Protein AF-A0A931WYL7-F1 (afdb_monomer_lite)

Foldseek 3Di:
DPPDDDPVVVVVVVVVVVVVVVVVVVVVVVVVVVVVVVVVVVVVVVVVVVVVVVVPDDDPDDDDDAQAAAEDDPPDDDDDAPDVVRPHHYDHPDDDD

pLDDT: mean 89.44, std 8.81, range [46.44, 98.62]

Secondary structure (DSSP, 8-state):
------HHHHHHHHHHHHHHHHHHHHHHHHHHHHHHHHHHHHHHHHHHHHHHHHHHSPPSS-PPPP----B--TT---PPPSSSS--SS-B-SSPP-

Structure (mmCIF, N/CA/C/O backbone):
data_AF-A0A931WYL7-F1
#
_entry.id   AF-A0A931WYL7-F1
#
loop_
_atom_site.group_PDB
_atom_site.id
_atom_site.type_symbol
_atom_site.label_atom_id
_atom_site.label_alt_id
_atom_site.label_comp_id
_atom_site.label_asym_id
_atom_site.label_entity_id
_atom_site.label_seq_id
_atom_site.pdbx_PDB_ins_code
_atom_site.Cartn_x
_atom_site.Cartn_y
_atom_site.Cartn_z
_atom_site.occupancy
_atom_site.B_iso_or_equiv
_atom_site.auth_seq_id
_atom_site.auth_comp_id
_atom_site.auth_asym_id
_atom_site.auth_atom_id
_atom_site.pdbx_PDB_model_num
ATOM 1 N N . MET A 1 1 ? -24.726 3.642 65.829 1.00 46.44 1 MET A N 1
ATOM 2 C CA . MET A 1 1 ? -25.938 2.875 65.466 1.00 46.44 1 MET A CA 1
ATOM 3 C C . MET A 1 1 ? -25.923 2.672 63.959 1.00 46.44 1 MET A C 1
ATOM 5 O O . MET A 1 1 ? -26.455 3.504 63.233 1.00 46.44 1 MET A O 1
ATOM 9 N N . ASP A 1 2 ? -25.264 1.613 63.489 1.00 58.69 2 ASP A N 1
ATOM 10 C CA . ASP A 1 2 ? -25.330 1.220 62.081 1.00 58.69 2 ASP A CA 1
ATOM 11 C C . ASP A 1 2 ? -26.749 0.738 61.773 1.00 58.69 2 ASP A C 1
ATOM 13 O O . ASP A 1 2 ? -27.203 -0.288 62.282 1.00 58.69 2 ASP A O 1
ATOM 17 N N . LYS A 1 3 ? -27.491 1.512 60.978 1.00 64.38 3 LYS A N 1
ATOM 18 C CA . LYS A 1 3 ? -28.793 1.083 60.462 1.00 64.38 3 LYS A CA 1
ATOM 19 C C . LYS A 1 3 ? -28.550 -0.048 59.467 1.00 64.38 3 LYS A C 1
ATOM 21 O O . LYS A 1 3 ? -28.195 0.196 58.317 1.00 64.38 3 LYS A O 1
ATOM 26 N N . MET A 1 4 ? -28.752 -1.288 59.906 1.00 66.25 4 MET A N 1
ATOM 27 C CA . MET A 1 4 ? -28.813 -2.431 58.999 1.00 66.25 4 MET A CA 1
ATOM 28 C C . MET A 1 4 ? -29.988 -2.220 58.034 1.00 66.25 4 MET A C 1
ATOM 30 O O . MET A 1 4 ? -31.147 -2.187 58.446 1.00 66.25 4 MET A O 1
ATOM 34 N N . LEU A 1 5 ? -29.672 -2.028 56.752 1.00 72.12 5 LEU A N 1
ATOM 35 C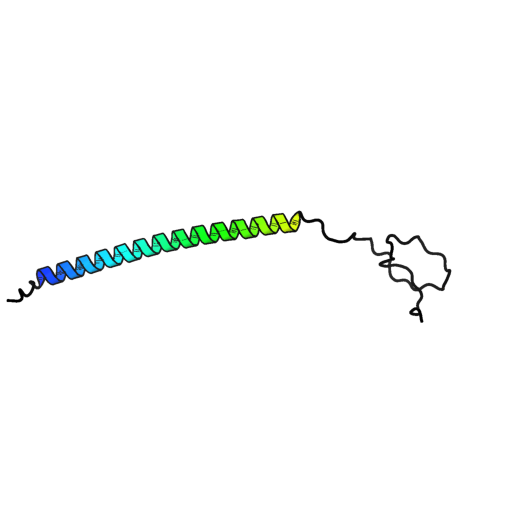 CA . LEU A 1 5 ? -30.648 -1.896 55.667 1.00 72.12 5 LEU A CA 1
ATOM 36 C C . LEU A 1 5 ? -31.594 -3.102 55.650 1.00 72.12 5 LEU A C 1
ATOM 38 O O . LEU A 1 5 ? -31.145 -4.247 55.764 1.00 72.12 5 LEU A O 1
ATOM 42 N N . SER A 1 6 ? -32.889 -2.855 55.440 1.00 84.06 6 SER A N 1
ATOM 43 C CA . SER A 1 6 ? -33.906 -3.907 55.354 1.00 84.06 6 SER A CA 1
ATOM 44 C C . SER A 1 6 ? -33.597 -4.871 54.201 1.00 84.06 6 SER A C 1
ATOM 46 O O . SER A 1 6 ? -33.138 -4.458 53.133 1.00 84.06 6 SER A O 1
ATOM 48 N N . THR A 1 7 ? -33.917 -6.162 54.347 1.00 84.38 7 THR A N 1
ATOM 49 C CA . THR A 1 7 ? -33.738 -7.187 53.295 1.00 84.38 7 THR A CA 1
ATOM 50 C C . THR A 1 7 ? -34.343 -6.766 51.946 1.00 84.38 7 THR A C 1
ATOM 52 O O . THR A 1 7 ? -33.838 -7.118 50.876 1.00 84.38 7 THR A O 1
ATOM 55 N N . LYS A 1 8 ? -35.421 -5.969 51.971 1.00 83.88 8 LYS A N 1
ATOM 56 C CA . LYS A 1 8 ? -36.077 -5.426 50.773 1.00 83.88 8 LYS A CA 1
ATOM 57 C C . LYS A 1 8 ? -35.239 -4.343 50.081 1.00 83.88 8 LYS A C 1
ATOM 59 O O . LYS A 1 8 ? -35.201 -4.309 48.851 1.00 83.88 8 LYS A O 1
ATOM 64 N N . GLU A 1 9 ? -34.557 -3.500 50.850 1.00 85.12 9 GLU A N 1
ATOM 65 C CA . GLU A 1 9 ? -33.663 -2.445 50.355 1.00 85.12 9 GLU A CA 1
ATOM 66 C C . GLU A 1 9 ? -32.382 -3.048 49.776 1.00 85.12 9 GLU A C 1
ATOM 68 O O . GLU A 1 9 ? -31.996 -2.703 48.661 1.00 85.12 9 GLU A O 1
ATOM 73 N N . GLN A 1 10 ? -31.805 -4.053 50.443 1.00 86.44 10 GLN A N 1
ATOM 74 C CA . GLN A 1 10 ? -30.651 -4.800 49.926 1.00 86.44 10 GLN A CA 1
ATOM 75 C C . GLN A 1 10 ? -30.951 -5.455 48.564 1.00 86.44 10 GLN A C 1
ATOM 77 O O . GLN A 1 10 ? -30.149 -5.374 47.633 1.00 86.44 10 GLN A O 1
ATOM 82 N N . ARG A 1 11 ? -32.144 -6.049 48.393 1.00 85.44 11 ARG A N 1
ATOM 83 C CA . ARG A 1 11 ? -32.588 -6.628 47.107 1.00 85.44 11 ARG A CA 1
ATOM 84 C C . ARG A 1 11 ? -32.847 -5.589 46.010 1.00 85.44 11 ARG A C 1
ATOM 86 O O . ARG A 1 11 ? -32.786 -5.944 44.830 1.00 85.44 11 ARG A O 1
ATOM 93 N N . ARG A 1 12 ? -33.204 -4.350 46.362 1.00 87.56 12 ARG A N 1
ATOM 94 C CA . ARG A 1 12 ? -33.351 -3.243 45.399 1.00 87.56 12 ARG A CA 1
ATOM 95 C C . ARG A 1 12 ? -31.979 -2.749 44.950 1.00 87.56 12 ARG A C 1
ATOM 97 O O . ARG A 1 12 ? -31.697 -2.822 43.762 1.00 87.56 12 ARG A O 1
ATOM 104 N N . LEU A 1 13 ? -31.085 -2.457 45.895 1.00 89.38 13 LEU A N 1
ATOM 105 C CA . LEU A 1 13 ? -29.697 -2.070 45.616 1.00 89.38 13 LEU A CA 1
ATOM 106 C C . LEU A 1 13 ? -28.964 -3.106 44.752 1.00 89.38 13 LEU A C 1
ATOM 108 O O . LEU A 1 13 ? -28.283 -2.748 43.797 1.00 89.38 13 LEU A O 1
ATOM 112 N N . ALA A 1 14 ? -29.150 -4.401 45.024 1.00 87.62 14 ALA A N 1
ATOM 113 C CA . ALA A 1 14 ? -28.559 -5.464 44.212 1.00 87.62 14 ALA A CA 1
ATOM 114 C C . ALA A 1 14 ? -29.118 -5.522 42.775 1.00 87.62 14 ALA A C 1
ATOM 116 O O . ALA A 1 14 ? -28.402 -5.931 41.859 1.00 87.62 14 ALA A O 1
ATOM 117 N N . ARG A 1 15 ? -30.384 -5.138 42.555 1.00 88.56 15 ARG A N 1
ATOM 118 C CA . ARG A 1 15 ? -30.987 -5.043 41.214 1.00 88.56 15 ARG A CA 1
ATOM 119 C C . ARG A 1 15 ? -30.494 -3.812 40.471 1.00 88.56 15 ARG A C 1
ATOM 121 O O . ARG A 1 15 ? -30.070 -3.954 39.328 1.00 88.56 15 ARG A O 1
ATOM 128 N N . ASP A 1 16 ? -30.466 -2.666 41.136 1.00 90.06 16 ASP A N 1
ATOM 129 C CA . ASP A 1 16 ? -30.003 -1.409 40.549 1.00 90.06 16 ASP A CA 1
ATOM 130 C C . ASP A 1 16 ? -28.514 -1.504 40.194 1.00 90.06 16 ASP A C 1
ATOM 132 O O . ASP A 1 16 ? -28.121 -1.171 39.080 1.00 90.06 16 ASP A O 1
ATOM 136 N N . ALA A 1 17 ? -27.696 -2.112 41.061 1.00 89.88 17 ALA A N 1
ATOM 137 C CA . ALA A 1 17 ? -26.290 -2.399 40.776 1.00 89.88 17 ALA A CA 1
ATOM 138 C C . ALA A 1 17 ? -26.093 -3.371 39.597 1.00 89.88 17 ALA A C 1
ATOM 140 O O . ALA A 1 17 ? -25.103 -3.277 38.873 1.00 89.88 17 ALA A O 1
ATOM 141 N N . LYS A 1 18 ? -27.005 -4.329 39.378 1.00 90.25 18 LYS A N 1
ATOM 142 C CA . LYS A 1 18 ? -26.962 -5.205 38.193 1.00 90.25 18 LYS A CA 1
ATOM 143 C C . LYS A 1 18 ? -27.386 -4.459 36.927 1.00 90.25 18 LYS A C 1
ATOM 145 O O . LYS A 1 18 ? -26.762 -4.668 35.888 1.00 90.25 18 LYS A O 1
ATOM 150 N N . ALA A 1 19 ? -28.407 -3.607 37.014 1.00 89.62 19 ALA A N 1
ATOM 151 C CA . ALA A 1 19 ? -28.892 -2.797 35.902 1.00 89.62 19 ALA A CA 1
ATOM 152 C C . ALA A 1 19 ? -27.821 -1.803 35.428 1.00 89.62 19 ALA A C 1
ATOM 154 O O . ALA A 1 19 ? -27.464 -1.821 34.251 1.00 89.62 19 ALA A O 1
ATOM 155 N N . THR A 1 20 ? -27.204 -1.051 36.344 1.00 91.94 20 THR A N 1
ATOM 156 C CA . THR A 1 20 ? -26.118 -0.108 36.018 1.00 91.94 20 THR A CA 1
ATOM 157 C C . THR A 1 20 ? -24.907 -0.820 35.421 1.00 91.94 20 THR A C 1
ATOM 159 O O . THR A 1 20 ? -24.407 -0.417 34.374 1.00 91.94 20 THR A O 1
ATOM 162 N N . ARG A 1 21 ? -24.483 -1.959 35.991 1.00 88.50 21 ARG A N 1
ATOM 163 C CA . ARG A 1 21 ? -23.401 -2.782 35.413 1.00 88.50 21 ARG A CA 1
ATOM 164 C C . ARG A 1 21 ? -23.739 -3.292 34.011 1.00 88.50 21 ARG A C 1
ATOM 166 O O . ARG A 1 21 ? -22.852 -3.370 33.159 1.00 88.50 21 ARG A O 1
ATOM 173 N N . ALA A 1 22 ? -24.991 -3.671 33.753 1.00 89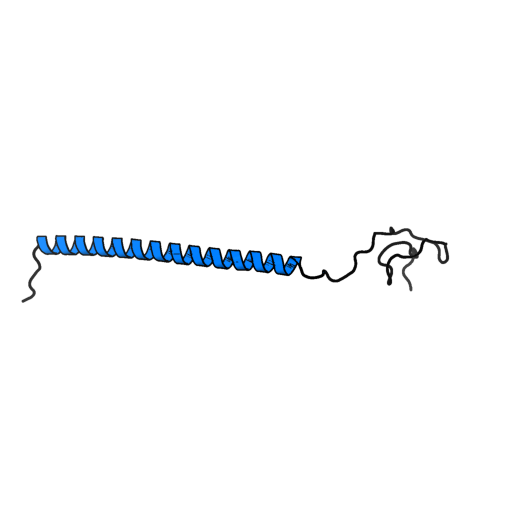.62 22 ALA A N 1
ATOM 174 C CA . ALA A 1 22 ? -25.426 -4.117 32.431 1.00 89.62 22 ALA A CA 1
ATOM 175 C C . ALA A 1 22 ? -25.427 -2.963 31.413 1.00 89.62 22 ALA A C 1
ATOM 177 O O . ALA A 1 22 ? -24.983 -3.148 30.277 1.00 89.62 22 ALA A O 1
ATOM 178 N N . GLU A 1 23 ? -25.865 -1.772 31.817 1.00 92.50 23 GLU A N 1
ATOM 179 C CA . GLU A 1 23 ? -25.830 -0.561 30.994 1.00 92.50 23 GLU A CA 1
ATOM 180 C C . GLU A 1 23 ? -24.402 -0.111 30.689 1.00 92.50 23 GLU A C 1
ATOM 182 O O . GLU A 1 23 ? -24.074 0.142 29.529 1.00 92.50 23 GLU A O 1
ATOM 187 N N . GLU A 1 24 ? -23.514 -0.103 31.683 1.00 92.81 24 GLU A N 1
ATOM 188 C CA . GLU A 1 24 ? -22.097 0.204 31.491 1.00 92.81 24 GLU A CA 1
ATOM 189 C C . GLU A 1 24 ? -21.426 -0.781 30.535 1.00 92.81 24 GLU A C 1
ATOM 191 O O . GLU A 1 24 ? -20.680 -0.367 29.645 1.00 92.81 24 GLU A O 1
ATOM 196 N N . ARG A 1 25 ? -21.718 -2.083 30.666 1.00 91.19 25 ARG A N 1
ATOM 197 C CA . ARG A 1 25 ? -21.231 -3.110 29.732 1.00 91.19 25 ARG A CA 1
ATOM 198 C C . ARG A 1 25 ? -21.729 -2.851 28.315 1.00 91.19 25 ARG A C 1
ATOM 200 O O . ARG A 1 25 ? -20.929 -2.886 27.383 1.00 91.19 25 ARG A O 1
ATOM 207 N N . ARG A 1 26 ? -23.018 -2.537 28.139 1.00 92.94 26 ARG A N 1
ATOM 208 C CA . ARG A 1 26 ? -23.601 -2.200 26.827 1.00 92.94 26 ARG A CA 1
ATOM 209 C C . ARG A 1 26 ? -22.980 -0.934 26.241 1.00 92.94 26 ARG A C 1
ATOM 211 O O . ARG A 1 26 ? -22.641 -0.920 25.059 1.00 92.94 26 ARG A O 1
ATOM 218 N N . ARG A 1 27 ? -22.783 0.109 27.050 1.00 93.69 27 ARG A N 1
ATOM 219 C CA . ARG A 1 27 ? -22.157 1.371 26.632 1.00 93.69 27 ARG A CA 1
ATOM 220 C C . ARG A 1 27 ? -20.699 1.162 26.232 1.00 93.69 27 ARG A C 1
ATOM 222 O O . ARG A 1 27 ? -20.294 1.637 25.175 1.00 93.69 27 ARG A O 1
ATOM 229 N N . ARG A 1 28 ? -19.932 0.401 27.022 1.00 93.88 28 ARG A N 1
ATOM 230 C CA . ARG A 1 28 ? -18.553 0.012 26.689 1.00 93.88 28 ARG A CA 1
ATOM 231 C C . ARG A 1 28 ? -18.502 -0.812 25.408 1.00 93.88 28 ARG A C 1
ATOM 233 O O . ARG A 1 28 ? -17.697 -0.496 24.547 1.00 93.88 28 ARG A O 1
ATOM 240 N N . ALA A 1 29 ? -19.384 -1.795 25.235 1.00 93.69 29 ALA A N 1
ATOM 241 C CA . ALA A 1 29 ? -19.434 -2.607 24.020 1.00 93.69 29 ALA A CA 1
ATOM 242 C C . ALA A 1 29 ? -19.755 -1.769 22.772 1.00 93.69 29 ALA A C 1
ATOM 244 O O . ALA A 1 29 ? -19.082 -1.906 21.754 1.00 93.69 29 ALA A O 1
ATOM 245 N N . ARG A 1 30 ? -20.733 -0.854 22.854 1.00 95.06 30 ARG A N 1
ATOM 246 C CA . ARG A 1 30 ? -21.064 0.076 21.759 1.00 95.06 30 ARG A CA 1
ATOM 247 C C . ARG A 1 30 ? -19.894 0.992 21.421 1.00 95.06 30 ARG A C 1
ATOM 249 O O . ARG A 1 30 ? -19.542 1.101 20.252 1.00 95.06 30 ARG A O 1
ATOM 256 N N . ARG A 1 31 ? -19.261 1.589 22.437 1.00 96.12 31 ARG A N 1
ATOM 257 C CA . ARG A 1 31 ? -18.078 2.438 22.255 1.00 96.12 31 ARG A CA 1
ATOM 258 C C . ARG A 1 31 ? -16.929 1.656 21.629 1.00 96.12 31 ARG A C 1
ATOM 260 O O . ARG A 1 31 ? -16.350 2.122 20.661 1.00 96.12 31 ARG A O 1
ATOM 267 N N . ASN A 1 32 ? -16.631 0.464 22.138 1.00 95.94 32 ASN A 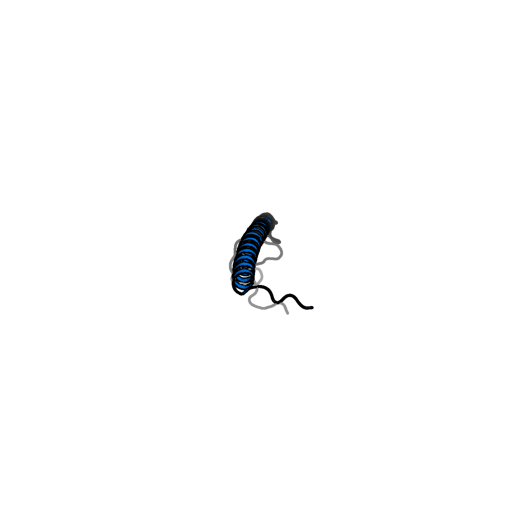N 1
ATOM 268 C CA . ASN A 1 32 ? -15.570 -0.380 21.599 1.00 95.94 32 ASN A CA 1
ATOM 269 C C . ASN A 1 32 ? -15.862 -0.745 20.142 1.00 95.94 32 ASN A C 1
ATOM 271 O O . ASN A 1 32 ? -14.983 -0.600 19.309 1.00 95.94 32 ASN A O 1
AT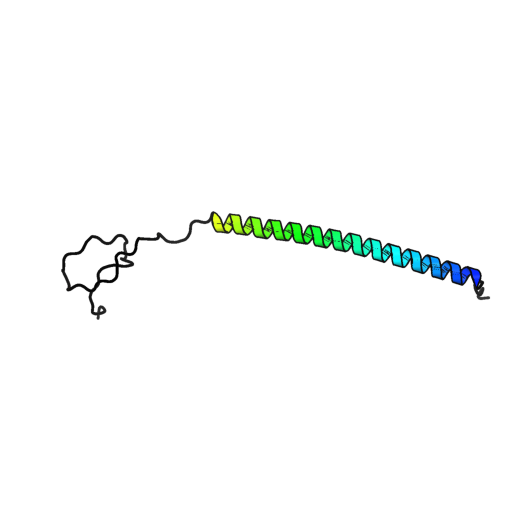OM 275 N N . ARG A 1 33 ? -17.107 -1.108 19.805 1.00 96.88 33 ARG A N 1
ATOM 276 C CA . ARG A 1 33 ? -17.510 -1.367 18.417 1.00 96.88 33 ARG A CA 1
ATOM 277 C C . ARG A 1 33 ? -17.312 -0.145 17.520 1.00 96.88 33 ARG A C 1
ATOM 279 O O . ARG A 1 33 ? -16.821 -0.302 16.411 1.00 96.88 33 ARG A O 1
ATOM 286 N N . GLN A 1 34 ? -17.675 1.051 17.984 1.00 97.12 34 GLN A N 1
ATOM 287 C CA . GLN A 1 34 ? -17.457 2.293 17.235 1.00 97.12 34 GLN A CA 1
ATOM 288 C C . GLN A 1 34 ? -15.966 2.578 17.037 1.00 97.12 34 GLN A C 1
ATOM 290 O O . GLN A 1 34 ? -15.552 2.859 15.920 1.00 97.12 34 GLN A O 1
ATOM 295 N N . VAL A 1 35 ? -15.156 2.445 18.090 1.00 97.75 35 VAL A N 1
ATOM 296 C CA . VAL A 1 35 ? -13.699 2.629 18.017 1.00 97.75 35 VAL A CA 1
ATOM 297 C C . VAL A 1 35 ? -13.078 1.624 17.052 1.00 97.75 35 VAL A C 1
ATOM 299 O O . VAL A 1 35 ? -12.311 2.019 16.182 1.00 97.75 35 VAL A O 1
ATOM 302 N N . THR A 1 36 ? -13.445 0.345 17.148 1.00 97.94 36 THR A N 1
ATOM 303 C CA . THR A 1 36 ? -12.979 -0.693 16.223 1.00 97.94 36 THR A CA 1
ATOM 304 C C . THR A 1 36 ? -13.395 -0.377 14.791 1.00 97.94 36 THR A C 1
ATOM 306 O O . THR A 1 36 ? -12.572 -0.473 13.893 1.00 97.94 36 THR A O 1
ATOM 309 N N . PHE A 1 37 ? -14.639 0.047 14.565 1.00 98.19 37 PHE A N 1
ATOM 310 C CA . PHE A 1 37 ? -15.117 0.399 13.230 1.00 98.19 37 PHE A CA 1
ATOM 311 C C . PHE A 1 37 ? -14.338 1.577 12.629 1.00 98.19 37 PHE A C 1
ATOM 313 O O . PHE A 1 37 ? -13.895 1.498 11.487 1.00 98.19 37 PHE A O 1
ATOM 320 N N . VAL A 1 38 ? -14.108 2.636 13.411 1.00 98.38 38 VAL A N 1
ATOM 321 C CA . VAL A 1 38 ? -13.302 3.789 12.984 1.00 98.38 38 VAL A CA 1
ATOM 322 C C . VAL A 1 38 ? -11.855 3.374 12.712 1.00 98.38 38 VAL A C 1
ATOM 324 O O . VAL A 1 38 ? -11.301 3.759 11.688 1.00 98.38 38 VAL A O 1
ATOM 327 N N . ALA A 1 39 ? -11.255 2.545 13.569 1.00 98.31 39 ALA A N 1
ATOM 328 C CA . ALA A 1 39 ? -9.897 2.043 13.370 1.00 98.31 39 ALA A CA 1
ATOM 329 C C . ALA A 1 39 ? -9.767 1.219 12.078 1.00 98.31 39 ALA A C 1
ATOM 331 O O . ALA A 1 39 ? -8.818 1.409 11.322 1.00 98.31 39 ALA A O 1
ATOM 332 N N . VAL A 1 40 ? -10.744 0.351 11.792 1.00 98.56 40 VAL A N 1
ATOM 333 C CA . VAL A 1 40 ? -10.796 -0.436 10.549 1.00 98.56 40 VAL A CA 1
ATOM 334 C C . VAL A 1 40 ? -10.944 0.476 9.331 1.00 98.56 40 VAL A C 1
ATOM 336 O O . VAL A 1 40 ? -10.256 0.267 8.337 1.00 98.56 40 VAL A O 1
ATOM 339 N N . LEU A 1 41 ? -11.787 1.510 9.408 1.00 98.56 41 LEU A N 1
ATOM 340 C CA . LEU A 1 41 ? -11.935 2.494 8.332 1.00 98.56 41 LEU A CA 1
ATOM 341 C C . LEU A 1 41 ? -10.630 3.244 8.054 1.00 98.56 41 LEU A C 1
ATOM 343 O O . LEU A 1 41 ? -10.227 3.354 6.900 1.00 98.56 41 LEU A O 1
ATOM 347 N N . ILE A 1 42 ? -9.950 3.722 9.099 1.00 98.62 42 ILE A N 1
ATOM 348 C CA . ILE A 1 42 ? -8.654 4.398 8.962 1.00 98.62 42 ILE A CA 1
ATOM 349 C C . ILE A 1 42 ? -7.634 3.451 8.325 1.00 98.62 42 ILE A C 1
ATOM 351 O O . ILE A 1 42 ? -6.951 3.836 7.379 1.00 98.62 42 ILE A O 1
ATOM 355 N N . LEU A 1 43 ? -7.564 2.201 8.793 1.00 98.56 43 LEU A N 1
ATOM 356 C CA . LEU A 1 43 ? -6.661 1.200 8.230 1.00 98.56 43 LEU A CA 1
ATOM 357 C C . LEU A 1 43 ? -6.953 0.943 6.745 1.00 98.56 43 LEU A C 1
ATOM 359 O O . LEU A 1 43 ? -6.025 0.897 5.942 1.00 98.56 43 LEU A O 1
ATOM 363 N N . ALA A 1 44 ? -8.228 0.832 6.365 1.00 98.50 44 ALA A N 1
ATOM 364 C CA . ALA A 1 44 ? -8.625 0.667 4.971 1.00 98.50 44 ALA A CA 1
ATOM 365 C C . ALA A 1 44 ? -8.183 1.861 4.109 1.00 98.50 44 ALA A C 1
ATOM 367 O O . ALA A 1 44 ? -7.605 1.659 3.043 1.00 98.50 44 ALA A O 1
ATOM 368 N N . VAL A 1 45 ? -8.375 3.095 4.587 1.00 98.56 45 VAL A N 1
ATOM 369 C CA . VAL A 1 45 ? -7.918 4.310 3.888 1.00 98.56 45 VAL A CA 1
ATOM 370 C C . VAL A 1 45 ? -6.399 4.314 3.714 1.00 98.56 45 VAL A C 1
ATOM 372 O O . VAL A 1 45 ? -5.917 4.629 2.628 1.00 98.56 45 VAL A O 1
ATOM 375 N N . VAL A 1 46 ? -5.638 3.917 4.739 1.00 98.50 46 VAL A N 1
ATOM 376 C CA . VAL A 1 46 ? -4.170 3.824 4.662 1.00 98.50 46 VAL A CA 1
ATOM 377 C C . VAL A 1 46 ? -3.732 2.790 3.624 1.00 98.50 46 VAL A C 1
ATOM 379 O O . VAL A 1 46 ? -2.864 3.088 2.806 1.00 98.50 46 VAL A O 1
ATOM 382 N N . ILE A 1 47 ? -4.342 1.601 3.615 1.00 98.44 47 ILE A N 1
ATOM 383 C CA . ILE A 1 47 ? -4.019 0.537 2.651 1.00 98.44 47 ILE A CA 1
ATOM 384 C C . ILE A 1 47 ? -4.307 1.001 1.220 1.00 98.44 47 ILE A C 1
ATOM 386 O O . ILE A 1 47 ? -3.451 0.866 0.347 1.00 98.44 47 ILE A O 1
ATOM 390 N N . VAL A 1 48 ? -5.488 1.578 0.982 1.00 98.19 48 VAL A N 1
ATOM 391 C CA . VAL A 1 48 ? -5.879 2.087 -0.341 1.00 98.19 48 VAL A CA 1
ATOM 392 C C . VAL A 1 48 ? -4.947 3.217 -0.781 1.00 98.19 48 VAL A C 1
ATOM 394 O O . VAL A 1 48 ? -4.440 3.189 -1.901 1.00 98.19 48 VAL A O 1
ATOM 397 N N . GLY A 1 49 ? -4.663 4.176 0.103 1.00 97.75 49 GLY A N 1
ATOM 398 C CA . GLY A 1 49 ? -3.747 5.280 -0.180 1.00 97.75 49 GLY A CA 1
ATOM 399 C C . GLY A 1 49 ? -2.334 4.800 -0.515 1.00 97.75 49 GLY A C 1
ATOM 400 O O . GLY A 1 49 ? -1.739 5.272 -1.484 1.00 97.75 49 GLY A O 1
ATOM 401 N N . TRP A 1 50 ? -1.818 3.815 0.226 1.00 97.38 50 TRP A N 1
ATOM 402 C CA . TRP A 1 50 ? -0.517 3.208 -0.052 1.00 97.38 50 TRP A CA 1
ATOM 403 C C . TRP A 1 50 ? -0.497 2.461 -1.389 1.00 97.38 50 TRP A C 1
ATOM 405 O O . TRP A 1 50 ? 0.450 2.623 -2.155 1.00 97.38 50 TRP A O 1
ATOM 415 N N . ALA A 1 51 ? -1.542 1.693 -1.708 1.00 96.69 51 ALA A N 1
ATOM 416 C CA . ALA A 1 51 ? -1.634 0.968 -2.974 1.00 96.69 51 ALA A CA 1
ATOM 417 C C . ALA A 1 51 ? -1.648 1.922 -4.178 1.00 96.69 51 ALA A C 1
ATOM 419 O O . ALA A 1 51 ? -0.899 1.720 -5.136 1.00 96.69 51 ALA A O 1
ATOM 420 N N . VAL A 1 52 ? -2.434 3.003 -4.103 1.00 96.38 52 VAL A N 1
ATOM 421 C CA . VAL A 1 52 ? -2.451 4.050 -5.135 1.00 96.38 52 VAL A CA 1
ATOM 422 C C . VAL A 1 52 ? -1.067 4.679 -5.269 1.00 96.38 52 VAL A C 1
ATOM 424 O O . VAL A 1 52 ? -0.522 4.719 -6.370 1.00 96.38 52 VAL A O 1
ATOM 427 N N . TYR A 1 53 ? -0.456 5.091 -4.159 1.00 94.44 53 TYR A N 1
ATOM 428 C CA . TYR A 1 53 ? 0.883 5.680 -4.147 1.00 94.44 53 TYR A CA 1
ATOM 429 C C . TYR A 1 53 ? 1.962 4.764 -4.739 1.00 94.44 53 TYR A C 1
ATOM 431 O O . TYR A 1 53 ? 2.823 5.216 -5.489 1.00 94.44 53 TYR A O 1
ATOM 439 N N . ALA A 1 54 ? 1.926 3.473 -4.416 1.00 91.06 54 ALA A N 1
ATOM 440 C CA . ALA A 1 54 ? 2.860 2.493 -4.954 1.00 91.06 54 ALA A CA 1
ATOM 441 C C . ALA A 1 54 ? 2.636 2.255 -6.457 1.00 91.06 54 ALA A C 1
ATOM 443 O O . ALA A 1 54 ? 3.603 2.078 -7.193 1.00 91.06 54 ALA A O 1
ATOM 444 N N . SER A 1 55 ? 1.381 2.285 -6.920 1.00 88.88 55 SER A N 1
ATOM 445 C CA . SER A 1 55 ? 1.032 2.050 -8.327 1.00 88.88 55 SER A CA 1
ATOM 446 C C . SER A 1 55 ? 1.399 3.204 -9.265 1.00 88.88 55 SER A C 1
ATOM 448 O O . SER A 1 55 ? 1.695 2.964 -10.432 1.00 88.88 55 SER A O 1
ATOM 450 N N . THR A 1 56 ? 1.401 4.445 -8.770 1.00 88.75 56 THR A N 1
ATOM 451 C CA . THR A 1 56 ? 1.683 5.645 -9.578 1.00 88.75 56 THR A CA 1
ATOM 452 C C . THR A 1 56 ? 3.163 6.000 -9.631 1.00 88.75 56 THR A C 1
ATOM 454 O O . THR A 1 56 ? 3.566 6.878 -10.394 1.00 88.75 56 THR A O 1
ATOM 457 N N . ARG A 1 57 ? 3.995 5.334 -8.828 1.00 83.44 57 ARG A N 1
ATOM 458 C CA . ARG A 1 57 ? 5.431 5.581 -8.821 1.00 83.44 57 ARG A CA 1
ATOM 459 C C . ARG A 1 57 ? 6.080 4.990 -10.073 1.00 83.44 57 ARG A C 1
ATOM 461 O O . ARG A 1 57 ? 5.869 3.809 -10.360 1.00 83.44 57 ARG A O 1
ATOM 468 N N . PRO A 1 58 ? 6.903 5.771 -10.798 1.00 79.50 58 PRO A N 1
ATOM 469 C CA . PRO A 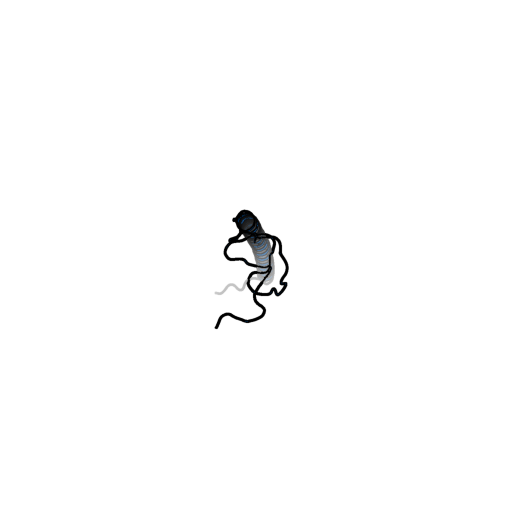1 58 ? 7.684 5.227 -11.895 1.00 79.50 58 PRO A CA 1
ATOM 470 C C . PRO A 1 58 ? 8.582 4.121 -11.345 1.00 79.50 58 PRO A C 1
ATOM 472 O O . PRO A 1 58 ? 9.308 4.314 -10.365 1.00 79.50 58 PRO A O 1
ATOM 475 N N . LYS A 1 59 ? 8.495 2.937 -11.952 1.00 79.00 59 LYS A N 1
ATOM 476 C CA . LYS A 1 59 ? 9.386 1.833 -11.608 1.00 79.00 59 LYS A CA 1
ATOM 477 C C . LYS A 1 59 ? 10.796 2.218 -12.062 1.00 79.00 59 LYS A C 1
ATOM 479 O O . LYS A 1 59 ? 10.942 2.701 -13.185 1.00 79.00 59 LYS A O 1
ATOM 484 N N . PRO A 1 60 ? 11.821 2.052 -11.214 1.00 81.25 60 PRO A N 1
ATOM 485 C CA . PRO A 1 60 ? 13.187 2.305 -11.632 1.00 81.25 60 PRO A CA 1
ATOM 486 C C . PRO A 1 60 ? 13.589 1.300 -12.716 1.00 81.25 60 PRO A C 1
ATOM 488 O O . PRO A 1 60 ? 13.293 0.110 -12.611 1.00 81.25 60 PRO A O 1
ATOM 491 N N . GLY A 1 61 ? 14.285 1.798 -13.734 1.00 81.94 61 GLY A N 1
ATOM 492 C CA . GLY A 1 61 ? 14.752 1.006 -14.867 1.00 81.94 61 GLY A CA 1
ATOM 493 C C . GLY A 1 61 ? 13.795 1.005 -16.059 1.00 81.94 61 GLY A C 1
ATOM 494 O O . GLY A 1 61 ? 12.601 1.275 -15.948 1.00 81.94 61 GLY A O 1
ATOM 495 N N . VAL A 1 62 ? 14.357 0.698 -17.224 1.00 83.19 62 VAL A N 1
ATOM 496 C CA . VAL A 1 62 ? 13.615 0.485 -18.468 1.00 83.19 62 VAL A CA 1
ATOM 497 C C . VAL A 1 62 ? 13.692 -1.001 -18.780 1.00 83.19 62 VAL A C 1
ATOM 499 O O . VAL A 1 62 ? 14.780 -1.571 -18.827 1.00 83.19 62 VAL A O 1
ATOM 502 N N . GLY A 1 63 ? 12.534 -1.636 -18.952 1.00 86.94 63 GLY A N 1
ATOM 503 C CA . GLY A 1 63 ? 12.475 -3.014 -19.420 1.00 86.94 63 GLY A CA 1
ATOM 504 C C . GLY A 1 63 ? 12.775 -3.058 -20.913 1.00 86.94 63 GLY A C 1
ATOM 505 O O . GLY A 1 63 ? 12.024 -2.485 -21.700 1.00 86.94 63 GLY A O 1
ATOM 506 N N . TYR A 1 64 ? 13.848 -3.742 -21.293 1.00 89.69 64 TYR A N 1
ATOM 507 C CA . TYR A 1 64 ? 14.163 -4.025 -22.689 1.00 89.69 64 TYR A CA 1
ATOM 508 C C . TYR A 1 64 ? 13.708 -5.449 -23.049 1.00 89.69 64 TYR A C 1
ATOM 510 O O . TYR A 1 64 ? 13.839 -6.350 -22.216 1.00 89.69 64 TYR A O 1
ATOM 518 N N . PRO A 1 65 ? 13.151 -5.686 -24.254 1.00 92.00 65 PRO A N 1
ATOM 519 C CA . PRO A 1 65 ? 12.829 -7.037 -24.712 1.00 92.00 65 PRO A CA 1
ATOM 520 C C . PRO A 1 65 ? 14.052 -7.964 -24.667 1.00 92.00 65 PRO A C 1
ATOM 522 O O . PRO A 1 65 ? 15.158 -7.542 -24.993 1.00 92.00 65 PRO A O 1
ATOM 525 N N . ASN A 1 66 ? 13.863 -9.231 -24.296 1.00 92.44 66 ASN A N 1
ATOM 526 C CA . ASN A 1 66 ? 14.963 -10.194 -24.271 1.00 92.44 66 ASN A CA 1
ATOM 527 C C . ASN A 1 66 ? 15.454 -10.481 -25.704 1.00 92.44 66 ASN A C 1
ATOM 529 O O . ASN A 1 66 ? 14.661 -10.910 -26.543 1.00 92.44 66 ASN A O 1
ATOM 533 N N . GLN A 1 67 ? 16.744 -10.256 -25.973 1.00 94.06 67 GLN A N 1
ATOM 534 C CA . GLN A 1 67 ? 17.389 -10.543 -27.265 1.00 94.06 67 GLN A CA 1
ATOM 535 C C . GLN A 1 67 ? 18.064 -11.926 -27.317 1.00 94.06 67 GLN A C 1
ATOM 537 O O . GLN A 1 67 ? 18.775 -12.226 -28.270 1.00 94.06 67 GLN A O 1
ATOM 542 N N . GLY A 1 68 ? 17.839 -12.782 -26.317 1.00 92.31 68 GLY A N 1
ATOM 543 C CA . GLY A 1 68 ? 18.423 -14.119 -26.222 1.00 92.31 68 GLY A CA 1
ATOM 544 C C . GLY A 1 68 ? 19.721 -14.150 -25.414 1.00 92.31 68 GLY A C 1
ATOM 545 O O . GLY A 1 68 ? 19.999 -13.250 -24.624 1.00 92.31 68 GLY A O 1
ATOM 546 N N . ALA A 1 69 ? 20.495 -15.221 -25.583 1.00 90.75 69 ALA A N 1
ATOM 547 C CA . ALA A 1 69 ? 21.759 -15.460 -24.877 1.00 90.75 69 ALA A CA 1
ATOM 548 C C . ALA A 1 69 ? 22.738 -16.270 -25.749 1.00 90.75 69 ALA A C 1
ATOM 550 O O . ALA A 1 69 ? 23.415 -17.175 -25.274 1.00 90.75 69 ALA A O 1
ATOM 551 N N . GLU A 1 70 ? 22.735 -16.022 -27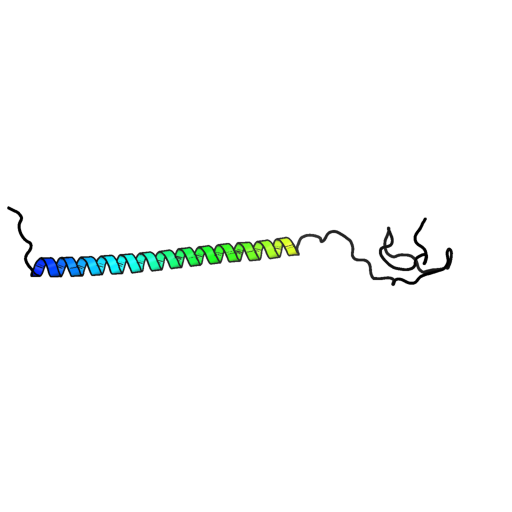.057 1.00 92.12 70 GLU A N 1
ATOM 552 C CA . GLU A 1 70 ? 23.497 -16.824 -28.011 1.00 92.12 70 GLU A CA 1
ATOM 553 C C . GLU A 1 70 ? 24.996 -16.503 -27.936 1.00 92.12 70 GLU A C 1
ATOM 555 O O . GLU A 1 70 ? 25.409 -15.348 -28.017 1.00 92.12 70 GLU A O 1
ATOM 560 N N . HIS A 1 71 ? 25.832 -17.527 -27.787 1.00 92.50 71 HIS A N 1
ATOM 561 C CA . HIS A 1 71 ? 27.277 -17.337 -27.837 1.00 92.50 71 HIS A CA 1
ATOM 562 C C . HIS A 1 71 ? 27.738 -17.162 -29.282 1.00 92.50 71 HIS A C 1
ATOM 564 O O . HIS A 1 71 ? 27.427 -17.993 -30.136 1.00 92.50 71 HIS A O 1
ATOM 570 N N . ILE A 1 72 ? 28.525 -16.121 -29.548 1.00 90.44 72 ILE A N 1
ATOM 571 C CA . ILE A 1 72 ? 29.100 -15.861 -30.872 1.00 90.44 72 ILE A CA 1
ATOM 572 C C . ILE A 1 72 ? 30.614 -15.768 -30.809 1.00 90.44 72 ILE A C 1
ATOM 574 O O . ILE A 1 72 ? 31.204 -15.380 -29.800 1.00 90.44 72 ILE A O 1
ATOM 578 N N . THR A 1 73 ? 31.257 -16.089 -31.927 1.00 90.06 73 THR A N 1
ATOM 579 C CA . THR A 1 73 ? 32.677 -15.801 -32.101 1.00 90.06 73 THR A CA 1
ATOM 580 C C . THR A 1 73 ? 32.899 -14.291 -32.156 1.00 90.06 73 THR A C 1
ATOM 582 O O . THR A 1 73 ? 32.075 -13.528 -32.669 1.00 90.06 73 THR A O 1
ATOM 585 N N . ARG A 1 74 ? 34.041 -13.838 -31.635 1.00 86.25 74 ARG A N 1
ATOM 586 C CA . ARG A 1 74 ? 34.394 -12.417 -31.623 1.00 86.25 74 ARG A CA 1
ATOM 587 C C . ARG A 1 74 ? 34.367 -11.835 -33.040 1.00 86.25 74 ARG A C 1
ATOM 589 O O . ARG A 1 74 ? 35.038 -12.340 -33.934 1.00 86.25 74 ARG A O 1
ATOM 596 N N . GLY A 1 75 ? 33.612 -10.751 -33.216 1.00 85.81 75 GLY A N 1
ATOM 597 C CA . GLY A 1 75 ? 33.461 -10.064 -34.502 1.00 85.81 75 GLY A CA 1
ATOM 598 C C . GLY A 1 75 ? 32.414 -10.671 -35.439 1.00 85.81 75 GLY A C 1
ATOM 599 O O . GLY A 1 75 ? 32.255 -10.169 -36.550 1.00 85.81 75 GLY A O 1
ATOM 600 N N . ALA A 1 76 ? 31.688 -11.714 -35.021 1.00 90.19 76 ALA A N 1
ATOM 601 C CA . ALA A 1 76 ? 30.549 -12.203 -35.787 1.00 90.19 76 ALA A CA 1
ATOM 602 C C . ALA A 1 76 ? 29.466 -11.110 -35.908 1.00 90.19 76 ALA A C 1
ATOM 604 O O . ALA A 1 76 ? 29.221 -10.377 -34.943 1.00 90.19 76 ALA A O 1
ATOM 605 N N . PRO A 1 77 ? 28.810 -10.986 -37.075 1.00 92.06 77 PRO A N 1
ATOM 606 C CA . PRO A 1 77 ? 27.728 -10.032 -37.249 1.00 92.06 77 PRO A CA 1
ATOM 607 C C . PRO A 1 77 ? 26.532 -10.433 -36.383 1.00 92.06 77 PRO A C 1
ATOM 609 O O . PRO A 1 77 ? 26.118 -11.590 -36.374 1.00 92.06 77 PRO A O 1
ATOM 612 N N . HIS A 1 78 ? 25.947 -9.459 -35.694 1.00 91.62 78 HIS A N 1
ATOM 613 C CA . HIS A 1 78 ? 24.715 -9.630 -34.936 1.00 91.62 78 HIS A CA 1
ATOM 614 C C . HIS A 1 78 ? 23.836 -8.377 -35.073 1.00 91.62 78 HIS A C 1
ATOM 616 O O . HIS A 1 78 ? 24.347 -7.286 -35.354 1.00 91.62 78 HIS A O 1
ATOM 622 N N . PRO A 1 79 ? 22.512 -8.496 -34.884 1.00 92.69 79 PRO A N 1
ATOM 623 C CA . PRO A 1 79 ? 21.634 -7.339 -34.771 1.00 92.69 79 PRO A CA 1
ATOM 624 C C . PRO A 1 79 ? 22.082 -6.368 -33.660 1.00 92.69 79 PRO A C 1
ATOM 626 O O . PRO A 1 79 ? 22.705 -6.795 -32.684 1.00 92.69 79 PRO A O 1
ATOM 629 N N . PRO A 1 80 ? 21.747 -5.069 -33.755 1.00 93.38 80 PRO A N 1
ATOM 630 C CA . PRO A 1 80 ? 22.049 -4.108 -32.696 1.00 93.38 80 PRO A CA 1
ATOM 631 C C . PRO A 1 80 ? 21.432 -4.494 -31.342 1.00 93.38 80 PRO A C 1
ATOM 633 O O . PRO A 1 80 ? 20.294 -4.975 -31.280 1.00 93.38 80 PRO A O 1
ATOM 636 N N . TYR A 1 81 ? 22.155 -4.230 -30.249 1.00 93.69 81 TYR A N 1
ATOM 637 C CA . TYR A 1 81 ? 21.593 -4.346 -28.902 1.00 93.69 81 TYR A CA 1
ATOM 638 C C . TYR A 1 81 ? 20.515 -3.290 -28.671 1.00 93.69 81 TYR A C 1
ATOM 640 O O . TYR A 1 81 ? 20.620 -2.157 -29.144 1.00 93.69 81 TYR A O 1
ATOM 648 N N . ASN A 1 82 ? 19.488 -3.654 -27.912 1.00 94.44 82 ASN A N 1
ATOM 649 C CA . ASN A 1 82 ? 18.394 -2.757 -27.570 1.00 94.44 82 ASN A CA 1
ATOM 650 C C . ASN A 1 82 ? 18.654 -1.938 -26.298 1.00 94.44 82 ASN A C 1
ATOM 652 O O . ASN A 1 82 ? 17.935 -0.971 -26.076 1.00 94.44 82 ASN A O 1
ATOM 656 N N . SER A 1 83 ? 19.676 -2.278 -25.504 1.00 92.50 83 SER A N 1
ATOM 657 C CA . SER A 1 83 ? 20.064 -1.567 -24.282 1.00 92.50 83 SER A CA 1
ATOM 658 C C . SER A 1 83 ? 21.561 -1.251 -24.245 1.00 92.50 83 SER A C 1
ATOM 660 O O . SER A 1 83 ? 22.370 -1.932 -24.875 1.00 92.50 83 SER A O 1
ATOM 662 N N . ASN A 1 84 ? 21.939 -0.230 -23.468 1.00 89.88 84 ASN A N 1
ATOM 663 C CA . ASN A 1 84 ? 23.335 0.115 -23.193 1.00 89.88 84 ASN A CA 1
ATOM 664 C C . ASN A 1 84 ? 23.528 0.419 -21.685 1.00 89.88 84 ASN A C 1
ATOM 666 O O . ASN A 1 84 ? 22.958 1.406 -21.213 1.00 89.88 84 ASN A O 1
ATOM 670 N N . PRO A 1 85 ? 24.287 -0.393 -20.920 1.00 89.00 85 PRO A N 1
ATOM 671 C CA . PRO A 1 85 ? 24.968 -1.613 -21.362 1.00 89.00 85 PRO A CA 1
ATOM 672 C C . PRO A 1 85 ? 23.977 -2.699 -21.834 1.00 89.00 85 PRO A C 1
ATOM 674 O O . PRO A 1 85 ? 22.796 -2.663 -21.460 1.00 89.00 85 PRO A O 1
ATOM 677 N N . PRO A 1 86 ? 24.413 -3.645 -22.686 1.00 89.62 86 PRO A N 1
ATOM 678 C CA . PRO A 1 86 ? 23.573 -4.756 -23.119 1.00 89.62 86 PRO A CA 1
ATOM 679 C C . PRO A 1 86 ? 23.186 -5.624 -21.917 1.00 89.62 86 PRO A C 1
ATOM 681 O O . PRO A 1 86 ? 24.032 -6.020 -21.119 1.00 89.62 86 PRO A O 1
ATOM 684 N N . THR A 1 87 ? 21.888 -5.886 -21.773 1.00 90.62 87 THR A N 1
ATOM 685 C CA . THR A 1 87 ? 21.320 -6.682 -20.666 1.00 90.62 87 THR A CA 1
ATOM 686 C C . THR A 1 87 ? 20.991 -8.120 -21.073 1.00 90.62 87 THR A C 1
ATOM 688 O O . THR A 1 87 ? 20.777 -8.969 -20.213 1.00 90.62 87 THR A O 1
ATOM 691 N N . SER A 1 88 ? 20.948 -8.395 -22.378 1.00 91.44 88 SER A N 1
ATOM 692 C CA . SER A 1 88 ? 20.751 -9.712 -22.992 1.00 91.44 88 SER A CA 1
ATOM 693 C C . SER A 1 88 ? 21.321 -9.704 -24.415 1.00 91.44 88 SER A C 1
ATOM 695 O O . SER A 1 88 ? 21.710 -8.648 -24.920 1.00 91.44 88 SER A O 1
ATOM 697 N N . GLY A 1 89 ? 21.346 -10.863 -25.068 1.00 93.00 89 GLY A N 1
ATOM 698 C CA . GLY A 1 89 ? 21.765 -11.029 -26.456 1.00 93.00 89 GLY A CA 1
ATOM 699 C C . GLY A 1 89 ? 23.093 -11.765 -26.602 1.00 93.00 89 GLY A C 1
ATOM 700 O O . GLY A 1 89 ? 23.464 -12.611 -25.781 1.00 93.00 89 GLY A O 1
ATOM 701 N N . TRP A 1 90 ? 23.780 -11.470 -27.701 1.00 93.00 90 TRP A N 1
ATOM 702 C CA . TRP A 1 90 ? 24.983 -12.182 -28.102 1.00 93.00 90 TRP A CA 1
ATOM 703 C C . TRP A 1 90 ? 26.176 -11.876 -27.192 1.00 93.00 90 TRP A C 1
ATOM 705 O O . TRP A 1 90 ? 26.355 -10.752 -26.738 1.00 93.00 90 TRP A O 1
ATOM 715 N N . HIS A 1 91 ? 26.997 -12.872 -26.882 1.00 91.31 91 HIS A N 1
ATOM 716 C CA . HIS A 1 91 ? 28.191 -12.651 -26.065 1.00 91.31 91 HIS A CA 1
ATOM 717 C C . HIS A 1 91 ? 29.300 -13.652 -26.372 1.00 91.31 91 HIS A C 1
ATOM 719 O O . HIS A 1 91 ? 29.076 -14.681 -27.011 1.00 91.31 91 HIS A O 1
ATOM 725 N N . ASP A 1 92 ? 30.518 -13.306 -25.952 1.00 89.31 92 ASP A N 1
ATOM 726 C CA . ASP A 1 92 ? 31.668 -14.202 -26.046 1.00 89.31 92 ASP A CA 1
ATOM 727 C C . ASP A 1 92 ? 31.408 -15.420 -25.137 1.00 89.31 92 ASP A C 1
ATOM 729 O O . ASP A 1 92 ? 30.985 -15.238 -23.990 1.00 89.31 92 ASP A O 1
ATOM 733 N N . PRO A 1 93 ? 31.629 -16.657 -25.615 1.00 87.19 93 PRO A N 1
ATOM 734 C CA . PRO A 1 93 ? 31.512 -17.848 -24.777 1.00 87.19 93 PRO A CA 1
ATOM 735 C C . PRO A 1 93 ? 32.501 -17.852 -23.604 1.00 87.19 93 PRO A C 1
ATOM 737 O O . PRO A 1 93 ? 32.272 -18.546 -22.614 1.00 87.19 93 PRO A O 1
ATOM 740 N N . SER A 1 94 ? 33.610 -17.114 -23.711 1.00 85.00 94 SER A N 1
ATOM 741 C CA . SER A 1 94 ? 34.592 -16.986 -22.640 1.00 85.00 94 SER A CA 1
ATOM 742 C C . SER A 1 94 ? 34.397 -15.682 -21.853 1.00 85.00 94 SER A C 1
ATOM 744 O O . SER A 1 94 ? 34.227 -14.620 -22.457 1.00 85.00 94 SER A O 1
ATOM 746 N N . PRO A 1 95 ? 34.440 -15.718 -20.507 1.00 78.50 95 PRO A N 1
ATOM 747 C CA . PRO A 1 95 ? 34.523 -14.502 -19.709 1.00 78.50 95 PRO A CA 1
ATOM 748 C C . PRO A 1 95 ? 35.768 -13.699 -20.099 1.00 78.50 95 PRO A C 1
ATOM 750 O O . PRO A 1 95 ? 36.810 -14.279 -20.409 1.00 78.50 95 PRO A O 1
ATOM 753 N N . ALA A 1 96 ? 35.673 -12.370 -20.058 1.00 73.06 96 ALA A N 1
ATOM 754 C CA . ALA A 1 96 ? 36.854 -11.528 -20.216 1.00 73.06 96 ALA A CA 1
ATOM 755 C C . ALA A 1 96 ? 37.901 -11.871 -19.124 1.00 73.06 96 ALA A C 1
ATOM 757 O O . ALA A 1 96 ? 37.491 -12.115 -17.985 1.00 73.06 96 ALA A O 1
ATOM 758 N N . PRO A 1 97 ? 39.206 -11.934 -19.467 1.00 70.00 97 PRO A N 1
ATOM 759 C CA . PRO A 1 97 ? 40.281 -12.282 -18.534 1.00 70.00 97 PRO A CA 1
ATOM 760 C C . PRO A 1 97 ? 40.492 -11.244 -17.428 1.00 70.00 97 PRO A C 1
ATOM 762 O O . PRO A 1 97 ? 40.160 -10.056 -17.648 1.00 70.00 97 PRO A O 1
#

Radius of gyration: 38.01 Å; chains: 1; bounding box: 76×24×103 Å

Sequence (97 aa):
MDKMLSTKEQRRLARDAKATRAEERRRRARRNRQVTFVAVLILAVVIVGWAVYASTRPKPGVGYPNQGAEHITRGAPHPPYNSNPPTSGWHDPSPAP